Protein AF-A0A3S0MSL4-F1 (afdb_monomer_lite)

Radius of gyration: 15.18 Å; chains: 1; bounding box: 46×23×32 Å

Sequence (73 aa):
MDPEKQREIARKGGQSVPNEKRSFSQNPELAARAGRKGGQSVDPTKRSFAKNHALASEAGRKGGHASHGSHRA

Structure (mmCIF, N/CA/C/O backbone):
data_AF-A0A3S0MSL4-F1
#
_entry.id   AF-A0A3S0MSL4-F1
#
loop_
_atom_site.group_PDB
_atom_site.id
_atom_site.type_symbol
_atom_site.label_atom_id
_atom_site.label_alt_id
_atom_site.label_comp_id
_atom_site.label_asym_id
_atom_site.label_entity_id
_atom_site.label_seq_id
_atom_site.pdbx_PDB_ins_code
_atom_site.Cartn_x
_atom_site.Cartn_y
_atom_site.Cartn_z
_atom_site.occupancy
_atom_site.B_iso_or_equiv
_atom_site.auth_seq_id
_atom_site.auth_comp_id
_atom_site.auth_asym_id
_atom_site.auth_atom_id
_atom_site.pdbx_PDB_model_num
ATOM 1 N N . MET A 1 1 ? 17.749 3.282 17.522 1.00 69.69 1 MET A N 1
ATOM 2 C CA . MET A 1 1 ? 16.437 2.597 17.516 1.00 69.69 1 MET A CA 1
ATOM 3 C C . MET A 1 1 ? 16.558 1.392 16.606 1.00 69.69 1 MET A C 1
ATOM 5 O O . MET A 1 1 ? 17.072 1.554 15.509 1.00 69.69 1 MET A O 1
ATOM 9 N N . ASP A 1 2 ? 16.158 0.213 17.070 1.00 93.12 2 ASP A N 1
ATOM 10 C CA . ASP A 1 2 ? 16.189 -1.020 16.277 1.00 93.12 2 ASP A CA 1
ATOM 11 C C . ASP A 1 2 ? 15.087 -0.984 15.188 1.00 93.12 2 ASP A C 1
ATOM 13 O O . ASP A 1 2 ? 13.930 -0.693 15.526 1.00 93.12 2 ASP A O 1
ATOM 17 N N . PRO A 1 3 ? 15.405 -1.242 13.902 1.00 91.00 3 PRO A N 1
ATOM 18 C CA . PRO A 1 3 ? 14.419 -1.333 12.825 1.00 91.00 3 PRO A CA 1
ATOM 19 C C . PRO A 1 3 ? 13.261 -2.300 13.107 1.00 91.00 3 PRO A C 1
ATOM 21 O O . PRO A 1 3 ? 12.129 -2.033 12.693 1.00 91.00 3 PRO A O 1
ATOM 24 N N . GLU A 1 4 ? 13.505 -3.404 13.815 1.00 90.81 4 GLU A N 1
ATOM 25 C CA . GLU A 1 4 ? 12.453 -4.352 14.195 1.00 90.81 4 GLU A CA 1
ATOM 26 C C . GLU A 1 4 ? 11.497 -3.730 15.209 1.00 90.81 4 GLU A C 1
ATOM 28 O O . GLU A 1 4 ? 10.277 -3.754 15.026 1.00 90.81 4 GLU A O 1
ATOM 33 N N . LYS A 1 5 ? 12.047 -3.051 16.218 1.00 89.56 5 LYS A N 1
ATOM 34 C CA . LYS A 1 5 ? 11.265 -2.337 17.233 1.00 89.56 5 LYS A CA 1
ATOM 35 C C . LYS A 1 5 ? 10.420 -1.219 16.619 1.00 89.56 5 LYS A C 1
ATOM 37 O O . LYS A 1 5 ? 9.278 -1.014 17.024 1.00 89.56 5 LYS A O 1
ATOM 42 N N . GLN A 1 6 ? 10.929 -0.530 15.596 1.00 89.94 6 GLN A N 1
ATOM 43 C CA . GLN A 1 6 ? 10.156 0.469 14.849 1.00 89.94 6 GLN A CA 1
ATOM 44 C C . GLN A 1 6 ? 8.982 -0.160 14.082 1.00 89.94 6 GLN A C 1
ATOM 46 O O . GLN A 1 6 ? 7.872 0.380 14.105 1.00 89.94 6 GLN A O 1
ATOM 51 N N . ARG A 1 7 ? 9.200 -1.304 13.422 1.00 88.94 7 ARG A N 1
ATOM 52 C CA . ARG A 1 7 ? 8.138 -2.035 12.708 1.00 88.94 7 ARG A CA 1
ATOM 53 C C . ARG A 1 7 ? 7.066 -2.542 13.662 1.00 88.94 7 ARG A C 1
ATOM 55 O O . ARG A 1 7 ? 5.883 -2.427 13.349 1.00 88.94 7 ARG A O 1
ATOM 62 N N . GLU A 1 8 ? 7.461 -3.056 14.822 1.00 88.50 8 GLU A N 1
ATOM 63 C CA . GLU A 1 8 ? 6.531 -3.475 15.870 1.00 88.50 8 GLU A CA 1
ATOM 64 C C . GLU A 1 8 ? 5.653 -2.319 16.354 1.00 88.50 8 GLU A C 1
ATOM 66 O O . GLU A 1 8 ? 4.435 -2.473 16.449 1.00 88.50 8 GLU A O 1
ATOM 71 N N . ILE A 1 9 ? 6.244 -1.147 16.612 1.00 86.12 9 ILE A N 1
ATOM 72 C CA . ILE A 1 9 ? 5.500 0.047 17.038 1.00 86.12 9 ILE A CA 1
ATOM 73 C C . ILE A 1 9 ? 4.528 0.493 15.941 1.00 86.12 9 ILE A C 1
ATOM 75 O O . ILE A 1 9 ? 3.355 0.728 16.228 1.00 86.12 9 ILE A O 1
ATOM 79 N N . ALA A 1 10 ? 4.971 0.551 14.681 1.00 85.12 10 ALA A N 1
ATOM 80 C CA . ALA A 1 10 ? 4.107 0.908 13.555 1.00 85.12 10 ALA A CA 1
ATOM 81 C C . ALA A 1 10 ? 2.945 -0.087 13.378 1.00 85.12 10 ALA A C 1
ATOM 83 O O . ALA A 1 10 ? 1.800 0.317 13.158 1.00 85.12 10 ALA A O 1
ATOM 84 N N . ARG A 1 11 ? 3.217 -1.390 13.529 1.00 85.12 11 ARG A N 1
ATOM 85 C CA . ARG A 1 11 ? 2.199 -2.445 13.463 1.00 85.12 11 ARG A CA 1
ATOM 86 C C . ARG A 1 11 ? 1.186 -2.317 14.598 1.00 85.12 11 ARG A C 1
ATOM 88 O O . ARG A 1 11 ? -0.012 -2.334 14.324 1.00 85.12 11 ARG A O 1
ATOM 95 N N . LYS A 1 12 ? 1.649 -2.159 15.843 1.00 85.88 12 LYS A N 1
ATOM 96 C CA . LYS A 1 12 ? 0.782 -1.98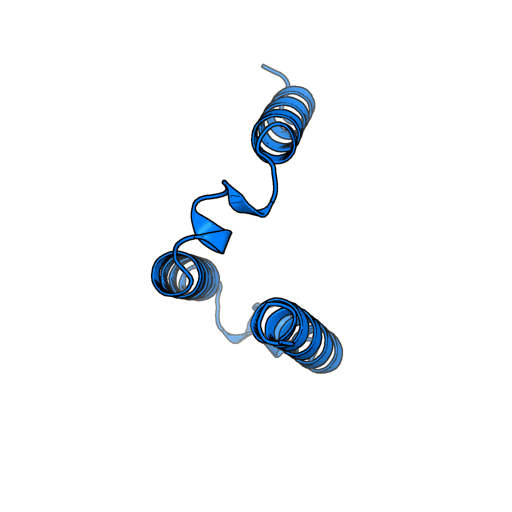1 17.019 1.00 85.88 12 LYS A CA 1
ATOM 97 C C . LYS A 1 12 ? -0.057 -0.711 16.894 1.00 85.88 12 LYS A C 1
ATOM 99 O O . LYS A 1 12 ? -1.266 -0.783 17.060 1.00 85.88 12 LYS A O 1
ATOM 104 N N . GLY A 1 13 ? 0.540 0.413 16.491 1.00 81.00 13 GLY A N 1
ATOM 105 C CA . GLY A 1 13 ? -0.174 1.677 16.282 1.00 81.00 13 GLY A CA 1
ATOM 106 C C . GLY A 1 13 ? -1.325 1.566 15.277 1.00 81.00 13 GLY A C 1
ATOM 107 O O . GLY A 1 13 ? -2.423 2.047 15.544 1.00 81.00 13 GLY A O 1
ATOM 108 N N . GLY A 1 14 ? -1.118 0.868 14.154 1.00 76.31 14 GLY A N 1
ATOM 109 C CA . GLY A 1 14 ? -2.182 0.613 13.175 1.00 76.31 14 GLY A CA 1
ATOM 110 C C . GLY A 1 14 ? -3.244 -0.390 13.646 1.00 76.31 14 GLY A C 1
ATOM 111 O O . GLY A 1 14 ? -4.414 -0.275 13.278 1.00 76.31 14 GLY A O 1
ATOM 112 N N . GLN A 1 15 ? -2.858 -1.370 14.468 1.00 80.50 15 GLN A N 1
ATOM 113 C CA . GLN A 1 15 ? -3.783 -2.348 15.048 1.00 80.50 15 GLN A CA 1
ATOM 114 C C . GLN A 1 15 ? -4.672 -1.750 16.144 1.00 80.50 15 GLN A C 1
ATOM 116 O O . GLN A 1 15 ? -5.833 -2.140 16.228 1.00 80.50 15 GLN A O 1
ATOM 121 N N . SER A 1 16 ? -4.166 -0.788 16.921 1.00 84.00 16 SER A N 1
ATOM 122 C CA . SER A 1 16 ? -4.910 -0.118 17.998 1.00 84.00 16 SER A CA 1
ATOM 123 C C . SER A 1 16 ? -6.126 0.677 17.514 1.00 84.00 16 SER A C 1
ATOM 125 O O . SER A 1 16 ? -7.004 0.994 18.311 1.00 84.00 16 SER A O 1
ATOM 127 N N . VAL A 1 17 ? -6.197 1.005 16.219 1.00 81.00 17 VAL A N 1
ATOM 128 C CA . VAL A 1 17 ? -7.365 1.654 15.618 1.00 81.00 17 VAL A CA 1
ATOM 129 C C . VAL A 1 17 ? -8.316 0.572 15.084 1.00 81.00 17 VAL A C 1
ATOM 131 O O . VAL A 1 17 ? -7.907 -0.187 14.189 1.00 81.00 17 VAL A O 1
ATOM 134 N N . PRO A 1 18 ? -9.572 0.500 15.584 1.00 83.19 18 PRO A N 1
ATOM 135 C CA . PRO A 1 18 ? -10.602 -0.384 15.042 1.00 83.19 18 PRO A CA 1
ATOM 136 C C . PRO A 1 18 ? -10.737 -0.207 13.534 1.00 83.19 18 PRO A C 1
ATOM 138 O O . PRO A 1 18 ? -10.546 0.898 13.022 1.00 83.19 18 PRO A O 1
ATOM 141 N N . ASN A 1 19 ? -11.055 -1.282 12.81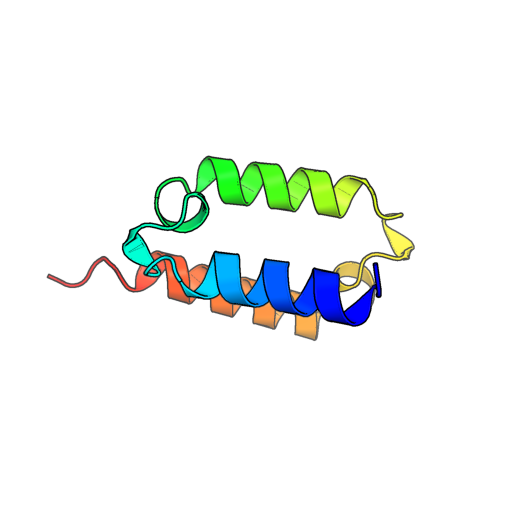7 1.00 78.25 19 ASN A N 1
ATOM 142 C CA . ASN A 1 19 ? -11.009 -1.292 11.359 1.00 78.25 19 ASN A CA 1
ATOM 143 C C . ASN A 1 19 ? -11.862 -0.176 10.734 1.00 78.25 19 ASN A C 1
ATOM 145 O O . ASN A 1 19 ? -11.422 0.468 9.787 1.00 78.25 19 ASN A O 1
ATOM 149 N N . GLU A 1 20 ? -13.019 0.110 11.319 1.00 80.25 20 GLU A N 1
ATOM 150 C CA . GLU A 1 20 ? -14.009 1.103 10.884 1.00 80.25 20 GLU A CA 1
ATOM 151 C C . GLU A 1 20 ? -13.517 2.544 11.081 1.00 80.25 20 GLU A C 1
ATOM 153 O O . GLU A 1 20 ? -13.974 3.468 10.411 1.00 80.25 20 GLU A O 1
ATOM 158 N N . LYS A 1 21 ? -12.568 2.746 12.000 1.00 83.75 21 LYS A N 1
ATOM 159 C CA . LYS A 1 21 ? -12.006 4.059 12.346 1.00 83.75 21 LYS A CA 1
ATOM 160 C C . LYS A 1 21 ? -10.676 4.345 11.647 1.00 83.75 21 LYS A C 1
ATOM 162 O O . LYS A 1 21 ? -10.090 5.404 11.851 1.00 83.75 21 LYS A O 1
ATOM 167 N N . ARG A 1 22 ? -10.165 3.415 10.837 1.00 86.38 22 ARG A N 1
ATOM 168 C CA . ARG A 1 22 ? -8.922 3.618 10.079 1.00 86.38 22 ARG A CA 1
ATOM 169 C C . ARG A 1 22 ? -9.169 4.552 8.899 1.00 86.38 22 ARG A C 1
ATOM 171 O O . ARG A 1 22 ? -10.139 4.379 8.166 1.00 86.38 22 ARG A O 1
ATOM 178 N N . SER A 1 23 ? -8.231 5.461 8.635 1.00 84.88 23 SER A N 1
ATOM 179 C CA . SER A 1 23 ? -8.353 6.452 7.553 1.00 84.88 23 SER A CA 1
ATOM 180 C C . SER A 1 23 ? -8.576 5.824 6.172 1.00 84.88 23 SER A C 1
ATOM 182 O O . SER A 1 23 ? -9.331 6.360 5.370 1.00 84.88 23 SER A O 1
ATOM 184 N N . PHE A 1 24 ? -7.964 4.666 5.895 1.00 83.12 24 PHE A N 1
ATOM 185 C CA . PHE A 1 24 ? -8.160 3.946 4.631 1.00 83.12 24 PHE A CA 1
ATOM 186 C C . PHE A 1 24 ? -9.504 3.217 4.530 1.00 83.12 24 PHE A C 1
ATOM 188 O O . PHE A 1 24 ? -9.987 3.019 3.421 1.00 83.12 24 PHE A O 1
ATOM 195 N N . SER A 1 25 ? -10.116 2.843 5.655 1.00 81.31 25 SER A N 1
ATOM 196 C CA . SER A 1 25 ? -11.458 2.249 5.668 1.00 81.31 25 SER A CA 1
ATOM 197 C C . SER A 1 25 ? -12.545 3.315 5.536 1.00 81.31 25 SER A C 1
ATOM 199 O O . SER A 1 25 ? -13.575 3.069 4.922 1.00 81.31 25 SER A O 1
ATOM 201 N N . GLN A 1 26 ? -12.308 4.507 6.092 1.00 84.00 26 GLN A N 1
ATOM 202 C CA . GLN A 1 26 ? -13.243 5.633 6.025 1.00 84.00 26 GLN A CA 1
ATOM 203 C C . GLN A 1 26 ? -13.203 6.363 4.681 1.00 84.00 26 GLN A C 1
ATOM 205 O O . GLN A 1 26 ? -14.211 6.915 4.252 1.00 84.00 26 GLN A O 1
ATOM 210 N N . ASN A 1 27 ? -12.043 6.385 4.019 1.00 87.94 27 ASN A N 1
ATOM 211 C CA . ASN A 1 27 ? -11.869 7.053 2.738 1.00 87.94 27 ASN A CA 1
ATOM 212 C C . ASN A 1 27 ? -11.250 6.095 1.699 1.00 87.94 27 ASN A C 1
ATOM 214 O O . ASN A 1 27 ? -10.020 5.995 1.590 1.00 87.94 27 ASN A O 1
ATOM 218 N N . PRO A 1 28 ? -12.095 5.411 0.902 1.00 82.69 28 PRO A N 1
ATOM 219 C CA . PRO A 1 28 ? -11.642 4.519 -0.163 1.00 82.69 28 PRO A CA 1
ATOM 220 C C . PRO A 1 28 ? -10.797 5.230 -1.226 1.00 82.69 28 PRO A C 1
ATOM 222 O O . PRO A 1 28 ? -9.861 4.640 -1.768 1.00 82.69 28 PRO A O 1
ATOM 225 N N . GLU A 1 29 ? -11.073 6.507 -1.507 1.00 87.56 29 GLU A N 1
ATOM 226 C CA . GLU A 1 29 ? -10.300 7.287 -2.475 1.00 87.56 29 GLU A CA 1
ATOM 227 C C . GLU A 1 29 ? -8.875 7.543 -1.970 1.00 87.56 29 GLU A C 1
ATOM 229 O O . GLU A 1 29 ? -7.909 7.379 -2.719 1.00 87.56 29 GLU A O 1
ATOM 234 N N . LEU A 1 30 ? -8.719 7.875 -0.684 1.00 88.25 30 LEU A N 1
ATOM 235 C CA . LEU A 1 30 ? -7.412 8.011 -0.039 1.00 88.25 30 LEU A CA 1
ATOM 236 C C . LEU A 1 30 ? -6.628 6.697 -0.115 1.00 88.25 30 LEU A C 1
ATOM 238 O O . LEU A 1 30 ? -5.454 6.712 -0.493 1.00 88.25 30 LEU A O 1
ATOM 242 N N . ALA A 1 31 ? -7.272 5.569 0.195 1.00 86.12 31 ALA A N 1
ATOM 243 C CA . ALA A 1 31 ? -6.657 4.247 0.099 1.00 86.12 31 ALA A CA 1
ATOM 244 C C . ALA A 1 31 ? -6.206 3.934 -1.337 1.00 86.12 31 ALA A C 1
ATOM 246 O O . ALA A 1 31 ? -5.058 3.539 -1.560 1.00 86.12 31 ALA A O 1
ATOM 247 N N . ALA A 1 32 ? -7.066 4.188 -2.327 1.00 85.12 32 ALA A N 1
ATOM 248 C CA . ALA A 1 32 ? -6.751 3.983 -3.737 1.00 85.12 32 ALA A CA 1
ATOM 249 C C . ALA A 1 32 ? -5.604 4.890 -4.210 1.00 85.12 32 ALA A C 1
ATOM 251 O O . ALA A 1 32 ? -4.681 4.427 -4.884 1.00 85.12 32 ALA A O 1
ATOM 252 N N . ARG A 1 33 ? -5.611 6.176 -3.838 1.00 88.44 33 ARG A N 1
ATOM 253 C CA . ARG A 1 33 ? -4.544 7.132 -4.178 1.00 88.44 33 ARG A CA 1
ATOM 254 C C . ARG A 1 33 ? -3.209 6.737 -3.554 1.00 88.44 33 ARG A C 1
ATOM 256 O O . ARG A 1 33 ? -2.200 6.742 -4.258 1.00 88.44 33 ARG A O 1
ATOM 263 N N . ALA A 1 34 ? -3.202 6.373 -2.272 1.00 87.62 34 ALA A N 1
ATOM 264 C CA . ALA A 1 34 ? -2.006 5.907 -1.577 1.00 87.62 34 ALA A CA 1
ATOM 265 C C . ALA A 1 34 ? -1.458 4.615 -2.206 1.00 87.62 34 ALA A C 1
ATOM 267 O O . ALA A 1 34 ? -0.262 4.534 -2.488 1.00 87.62 34 ALA A O 1
ATOM 268 N N . GLY A 1 35 ? -2.334 3.653 -2.515 1.00 85.31 35 GLY A N 1
ATOM 269 C CA . GLY A 1 35 ? -1.974 2.416 -3.211 1.00 85.31 35 GLY A CA 1
ATOM 270 C C . GLY A 1 35 ? -1.369 2.668 -4.594 1.00 85.31 35 GLY A C 1
ATOM 271 O O . GLY A 1 35 ? -0.292 2.151 -4.897 1.00 85.31 35 GLY A O 1
ATOM 272 N N . ARG A 1 36 ? -2.000 3.523 -5.416 1.00 86.62 36 ARG A N 1
ATOM 273 C CA . ARG A 1 36 ? -1.469 3.911 -6.736 1.00 86.62 36 ARG A CA 1
ATOM 274 C C . ARG A 1 36 ? -0.098 4.570 -6.623 1.00 86.62 36 ARG A C 1
ATOM 276 O O . ARG A 1 36 ? 0.817 4.161 -7.332 1.00 86.62 36 ARG A O 1
ATOM 283 N N . LYS A 1 37 ? 0.061 5.545 -5.720 1.00 89.50 37 LYS A N 1
ATOM 284 C CA . LYS A 1 37 ? 1.339 6.243 -5.512 1.00 89.50 37 LYS A CA 1
ATOM 285 C C . LYS A 1 37 ? 2.443 5.276 -5.077 1.00 89.50 37 LYS A C 1
ATOM 287 O O . LYS A 1 37 ? 3.526 5.301 -5.650 1.00 89.50 37 LYS A O 1
ATOM 292 N N . GLY A 1 38 ? 2.156 4.384 -4.125 1.00 84.38 38 GLY A N 1
ATOM 293 C CA . GLY A 1 38 ? 3.110 3.365 -3.678 1.00 84.38 38 GLY A CA 1
ATOM 294 C C . GLY A 1 38 ? 3.521 2.400 -4.794 1.00 84.38 38 GLY A C 1
ATOM 295 O O . GLY A 1 38 ? 4.696 2.070 -4.923 1.00 84.38 38 GLY A O 1
ATOM 296 N N . GLY A 1 39 ? 2.577 1.997 -5.651 1.00 83.56 39 GLY A N 1
ATOM 297 C CA . GLY A 1 39 ? 2.868 1.160 -6.818 1.00 83.56 39 GLY A CA 1
ATOM 298 C C . GLY A 1 39 ? 3.684 1.875 -7.900 1.00 83.56 39 GLY A C 1
ATOM 299 O O . GLY A 1 39 ? 4.525 1.249 -8.546 1.00 83.56 39 GLY A O 1
ATOM 300 N N . GLN A 1 40 ? 3.473 3.180 -8.091 1.00 85.19 40 GLN A N 1
ATOM 301 C CA . GLN A 1 40 ? 4.223 3.994 -9.055 1.00 85.19 40 GLN A CA 1
ATOM 302 C C . GLN A 1 40 ? 5.704 4.138 -8.688 1.00 85.19 40 GLN A C 1
ATOM 304 O O . GLN A 1 40 ? 6.532 4.173 -9.592 1.00 85.19 40 GLN A O 1
ATOM 309 N N . SER A 1 41 ? 6.049 4.151 -7.396 1.00 83.19 41 SER A N 1
ATOM 310 C CA . SER A 1 41 ? 7.446 4.175 -6.929 1.00 83.19 41 SER A CA 1
ATOM 311 C C . SER A 1 41 ? 8.229 2.893 -7.241 1.00 83.19 41 SER A C 1
ATOM 313 O O . SER A 1 41 ? 9.440 2.851 -7.038 1.00 83.19 41 SER A O 1
ATOM 315 N N . VAL A 1 42 ? 7.554 1.848 -7.725 1.00 81.69 42 VAL A N 1
ATOM 316 C CA . VAL A 1 42 ? 8.169 0.586 -8.133 1.00 81.69 42 VAL A CA 1
ATOM 317 C C . VAL A 1 42 ? 8.199 0.508 -9.657 1.00 81.69 42 VAL A C 1
ATOM 319 O O . VAL A 1 42 ? 7.184 0.759 -10.320 1.00 81.69 42 VAL A O 1
ATOM 322 N N . ASP A 1 43 ? 9.352 0.103 -10.195 1.00 84.50 43 ASP A N 1
ATOM 323 C CA . ASP A 1 43 ? 9.526 -0.209 -11.615 1.00 84.50 43 ASP A CA 1
ATOM 324 C C . ASP A 1 43 ? 8.407 -1.158 -12.093 1.00 84.50 43 ASP A C 1
ATOM 326 O O . ASP A 1 43 ? 8.181 -2.186 -11.440 1.00 84.50 43 ASP A O 1
ATOM 330 N N . PRO A 1 44 ? 7.700 -0.850 -13.199 1.00 81.38 44 PRO A N 1
ATOM 331 C CA . PRO A 1 44 ? 6.575 -1.650 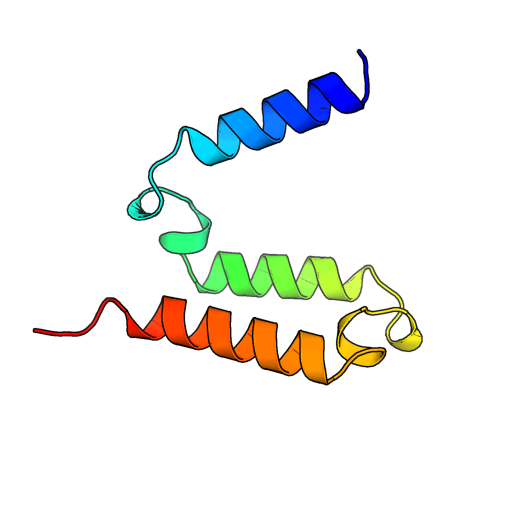-13.679 1.00 81.38 44 PRO A CA 1
ATOM 332 C C . PRO A 1 44 ? 6.877 -3.146 -13.810 1.00 81.38 44 PRO A C 1
ATOM 334 O O . PRO A 1 44 ? 6.041 -3.964 -13.432 1.00 81.38 44 PRO A O 1
ATOM 337 N N . THR A 1 45 ? 8.082 -3.502 -14.261 1.00 81.12 45 THR A N 1
ATOM 338 C CA . THR A 1 45 ? 8.524 -4.895 -14.449 1.00 81.12 45 THR A CA 1
ATOM 339 C C . THR A 1 45 ? 8.869 -5.586 -13.129 1.00 81.12 45 THR A C 1
ATOM 341 O O . THR A 1 45 ? 8.869 -6.815 -13.026 1.00 81.12 45 THR A O 1
ATOM 344 N N . LYS A 1 46 ? 9.144 -4.805 -12.078 1.00 82.62 46 LYS A N 1
ATOM 345 C CA . LYS A 1 46 ? 9.489 -5.309 -10.743 1.00 82.62 46 LYS A CA 1
ATOM 346 C C . LYS A 1 46 ? 8.307 -5.363 -9.781 1.00 82.62 46 LYS A C 1
ATOM 348 O O . LYS A 1 46 ? 8.459 -5.950 -8.710 1.00 82.62 46 LYS A O 1
ATOM 353 N N . ARG A 1 47 ? 7.147 -4.807 -10.144 1.00 83.69 47 ARG A N 1
ATOM 354 C CA . ARG A 1 47 ? 5.930 -4.840 -9.316 1.00 83.69 47 ARG A CA 1
ATOM 355 C C . ARG A 1 47 ? 5.502 -6.278 -9.033 1.00 83.69 47 ARG A C 1
ATOM 357 O O . ARG A 1 47 ? 5.370 -7.084 -9.950 1.00 83.69 47 ARG A O 1
ATOM 364 N N . SER A 1 48 ? 5.191 -6.576 -7.772 1.00 80.81 48 SER A N 1
ATOM 365 C CA . SER A 1 48 ? 4.737 -7.909 -7.348 1.00 80.81 48 SER A CA 1
ATOM 366 C C . SER A 1 48 ? 3.516 -8.391 -8.138 1.00 80.81 48 SER A C 1
ATOM 368 O O . SER A 1 48 ? 3.444 -9.558 -8.502 1.00 80.81 48 SER A O 1
ATOM 370 N N . PHE A 1 49 ? 2.599 -7.479 -8.475 1.00 78.94 49 PHE A N 1
ATOM 371 C CA . PHE A 1 49 ? 1.403 -7.778 -9.268 1.00 78.94 49 PHE A CA 1
ATOM 372 C C . PHE A 1 49 ? 1.678 -8.000 -10.762 1.00 78.94 49 PHE A C 1
ATOM 374 O O . PHE A 1 49 ? 0.901 -8.689 -11.410 1.00 78.94 49 PHE A O 1
ATOM 381 N N . ALA A 1 50 ? 2.769 -7.446 -11.303 1.00 79.50 50 ALA A N 1
ATOM 382 C CA . ALA A 1 50 ? 3.195 -7.710 -12.679 1.00 79.50 50 ALA A CA 1
ATOM 383 C C . ALA A 1 50 ? 3.921 -9.059 -12.794 1.00 79.50 50 ALA A C 1
ATOM 385 O O . ALA A 1 50 ? 3.822 -9.733 -13.810 1.00 79.50 50 ALA A O 1
ATOM 386 N N . LYS A 1 51 ? 4.632 -9.469 -11.736 1.00 83.75 51 LYS A N 1
ATOM 387 C CA . LYS A 1 51 ? 5.337 -10.758 -11.678 1.00 83.75 51 LYS A CA 1
ATOM 388 C C . LYS A 1 51 ? 4.425 -11.934 -11.346 1.00 83.75 51 LYS A C 1
ATOM 390 O O . LYS A 1 51 ? 4.703 -13.052 -11.762 1.00 83.75 51 LYS A O 1
ATOM 395 N N . ASN A 1 52 ? 3.379 -11.703 -10.555 1.00 89.06 52 ASN A N 1
ATOM 396 C CA . ASN A 1 52 ? 2.476 -12.750 -10.097 1.00 89.06 52 ASN A CA 1
ATOM 397 C C . ASN A 1 52 ? 1.013 -12.313 -10.260 1.00 89.06 52 ASN A C 1
ATOM 399 O O . ASN A 1 52 ? 0.439 -11.624 -9.413 1.00 89.06 52 ASN A O 1
ATOM 403 N N . HIS A 1 53 ? 0.402 -12.767 -11.354 1.00 84.88 53 HIS A N 1
ATOM 404 C CA . HIS A 1 53 ? -1.003 -12.509 -11.663 1.00 84.88 53 HIS A CA 1
ATOM 405 C C . HIS A 1 53 ? -1.969 -13.148 -10.654 1.00 84.88 53 HIS A C 1
ATOM 407 O O . HIS A 1 53 ? -3.034 -12.583 -10.390 1.00 84.88 53 HIS A O 1
ATOM 413 N N . ALA A 1 54 ? -1.606 -14.285 -10.051 1.00 89.00 54 ALA A N 1
ATOM 414 C CA . ALA A 1 54 ? -2.422 -14.920 -9.018 1.00 89.00 54 ALA A CA 1
ATOM 415 C C . ALA A 1 54 ? -2.485 -14.041 -7.760 1.00 89.00 54 ALA A C 1
ATOM 417 O O . ALA A 1 54 ? -3.573 -13.780 -7.251 1.00 89.00 54 ALA A O 1
ATOM 418 N N . LEU A 1 55 ? -1.346 -13.479 -7.336 1.00 86.69 55 LEU A N 1
ATOM 419 C CA . LEU A 1 55 ? -1.280 -12.512 -6.234 1.00 86.69 55 LEU A CA 1
ATOM 420 C C . LEU A 1 55 ? -2.122 -11.260 -6.525 1.00 86.69 55 LEU A C 1
ATOM 422 O O . LEU A 1 55 ? -2.818 -10.764 -5.641 1.00 86.69 55 LEU A O 1
ATOM 426 N N 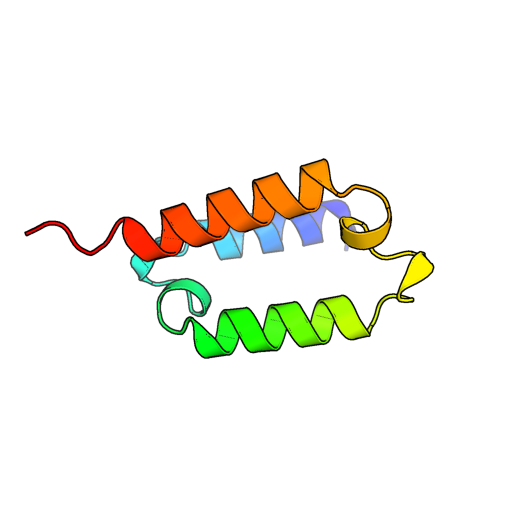. ALA A 1 56 ? -2.072 -10.746 -7.757 1.00 85.31 56 ALA A N 1
ATOM 427 C CA . ALA A 1 56 ? -2.886 -9.602 -8.169 1.00 85.31 56 ALA A CA 1
ATOM 428 C C . ALA A 1 56 ? -4.388 -9.913 -8.095 1.00 85.31 56 ALA A C 1
ATOM 430 O O . ALA A 1 56 ? -5.162 -9.118 -7.562 1.00 85.31 56 ALA A O 1
ATOM 431 N N . SER A 1 57 ? -4.783 -11.092 -8.573 1.00 84.81 57 SER A N 1
ATOM 432 C CA . SER A 1 57 ? -6.172 -11.553 -8.555 1.00 84.81 57 SER A CA 1
ATOM 433 C C . SER A 1 57 ? -6.676 -11.773 -7.129 1.00 84.81 57 S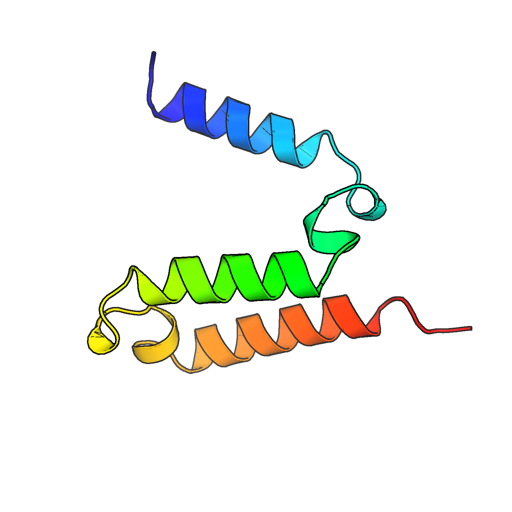ER A C 1
ATOM 435 O O . SER A 1 57 ? -7.780 -11.353 -6.790 1.00 84.81 57 SER A O 1
ATOM 437 N N . GLU A 1 58 ? -5.861 -12.372 -6.260 1.00 86.69 58 GLU A N 1
ATOM 438 C CA . GLU A 1 58 ? -6.203 -12.583 -4.854 1.00 86.69 58 GLU A CA 1
ATOM 439 C C . GLU A 1 58 ? -6.334 -11.258 -4.094 1.00 86.69 58 GLU A C 1
ATOM 441 O O . GLU A 1 58 ? -7.311 -11.053 -3.368 1.00 86.69 58 GLU A O 1
ATOM 446 N N . ALA A 1 59 ? -5.394 -10.331 -4.298 1.00 83.12 59 ALA A N 1
ATOM 447 C CA . ALA A 1 59 ? -5.459 -8.994 -3.719 1.00 83.12 59 ALA A CA 1
ATOM 448 C C . ALA A 1 59 ? -6.696 -8.225 -4.209 1.00 83.12 59 ALA A C 1
ATOM 450 O O . ALA A 1 59 ? -7.391 -7.612 -3.397 1.00 83.12 59 ALA A O 1
ATOM 451 N N . GLY A 1 60 ? -7.010 -8.306 -5.507 1.00 79.62 60 GLY A N 1
ATOM 452 C CA . GLY A 1 60 ? -8.216 -7.724 -6.096 1.00 79.62 60 GLY A CA 1
ATOM 453 C C . GLY A 1 60 ? -9.495 -8.311 -5.502 1.00 79.62 60 GLY A C 1
ATOM 454 O O . GLY A 1 60 ? -10.363 -7.565 -5.055 1.00 79.62 60 GLY A O 1
ATOM 455 N N . ARG A 1 61 ? -9.582 -9.641 -5.395 1.00 82.88 61 ARG A N 1
ATOM 456 C CA . ARG A 1 61 ? -10.709 -10.346 -4.768 1.00 82.88 61 ARG A CA 1
ATOM 457 C C . ARG A 1 61 ? -10.890 -9.930 -3.309 1.00 82.88 61 ARG A C 1
ATOM 459 O O . ARG A 1 61 ? -12.001 -9.614 -2.894 1.00 82.88 61 ARG A O 1
ATOM 466 N N . LYS A 1 62 ? -9.808 -9.894 -2.526 1.00 81.00 62 LYS A N 1
ATOM 467 C CA . LYS A 1 62 ? -9.842 -9.453 -1.123 1.00 81.00 62 LYS A CA 1
ATOM 468 C C . LYS A 1 62 ? -10.281 -7.993 -0.996 1.00 81.00 62 LYS A C 1
ATOM 470 O O . LYS A 1 62 ? -11.085 -7.686 -0.120 1.00 81.00 62 LYS A O 1
ATOM 475 N N . GLY A 1 63 ? -9.789 -7.119 -1.874 1.00 73.69 63 GLY A N 1
ATOM 476 C CA . GLY A 1 63 ? -10.227 -5.725 -1.960 1.00 73.69 63 GLY A CA 1
ATOM 477 C C . GLY A 1 63 ? -11.721 -5.613 -2.266 1.00 73.69 63 GLY A C 1
ATOM 478 O O . GLY A 1 63 ? -12.436 -4.931 -1.542 1.00 73.69 63 GLY A O 1
ATOM 479 N N . GLY A 1 64 ? -12.211 -6.359 -3.258 1.00 73.19 64 GLY A N 1
ATOM 480 C CA . GLY A 1 64 ? -13.632 -6.404 -3.614 1.00 73.19 64 GLY A CA 1
ATOM 481 C C . GLY A 1 64 ? -14.523 -6.918 -2.480 1.00 73.19 64 GLY A C 1
ATOM 482 O O . GLY A 1 64 ? -15.557 -6.321 -2.197 1.00 73.19 64 GLY A O 1
ATOM 483 N N . HIS A 1 65 ? -14.108 -7.968 -1.763 1.00 70.00 65 HIS A N 1
ATOM 484 C CA . HIS A 1 65 ? -14.836 -8.437 -0.576 1.00 70.00 65 HIS A CA 1
ATOM 485 C C . HIS A 1 65 ? -14.871 -7.390 0.544 1.00 70.00 65 HIS A C 1
ATOM 487 O O . HIS A 1 65 ? -15.902 -7.239 1.195 1.00 70.00 65 HIS A O 1
ATOM 493 N N . ALA A 1 66 ? -13.778 -6.652 0.757 1.00 65.69 66 ALA A N 1
ATOM 494 C CA . ALA A 1 66 ? -13.745 -5.571 1.740 1.00 65.69 66 ALA A CA 1
ATOM 495 C C . ALA A 1 66 ? -14.677 -4.408 1.355 1.00 65.69 66 ALA A C 1
ATOM 497 O O . ALA A 1 66 ? -15.265 -3.787 2.235 1.00 65.69 66 ALA A O 1
ATOM 498 N N . SER A 1 67 ? -14.850 -4.142 0.056 1.00 63.16 67 SER A N 1
ATOM 499 C CA . SER A 1 67 ? -15.769 -3.117 -0.455 1.00 63.1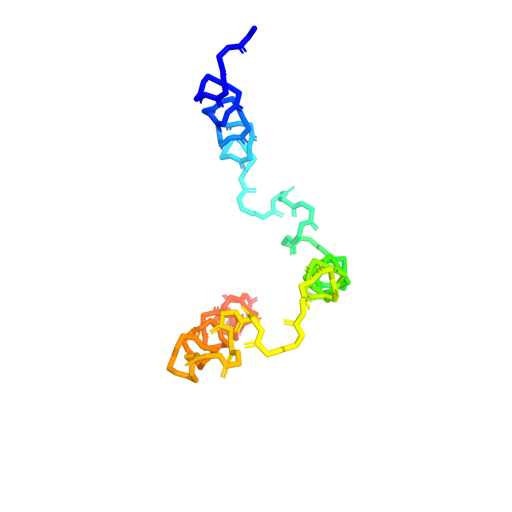6 67 SER A CA 1
ATOM 500 C C . SER A 1 67 ? -17.239 -3.553 -0.462 1.00 63.16 67 SER A C 1
ATOM 502 O O . SER A 1 67 ? -18.114 -2.706 -0.330 1.00 63.16 67 SER A O 1
ATOM 504 N N . HIS A 1 68 ? -17.528 -4.853 -0.591 1.00 57.88 68 HIS A N 1
ATOM 505 C CA . HIS A 1 68 ? -18.900 -5.376 -0.668 1.00 57.88 68 HIS A CA 1
ATOM 506 C C . HIS A 1 68 ? -19.462 -5.921 0.658 1.00 57.88 68 HIS A C 1
ATOM 508 O O . HIS A 1 68 ? -20.640 -6.259 0.725 1.00 57.88 68 HIS A O 1
ATOM 514 N N . GLY A 1 69 ? -18.663 -5.981 1.727 1.00 54.41 69 GLY A N 1
ATOM 515 C CA . GLY A 1 69 ? -19.095 -6.482 3.038 1.00 54.41 69 GLY A CA 1
ATOM 516 C C . GLY A 1 69 ? -19.931 -5.516 3.893 1.00 54.41 69 GLY A C 1
ATOM 517 O O . GLY A 1 69 ? -20.431 -5.943 4.928 1.00 54.41 69 GLY A O 1
ATOM 518 N N . SER A 1 70 ? -20.099 -4.243 3.504 1.00 54.75 70 SER A N 1
ATOM 519 C CA . SER A 1 70 ? -20.848 -3.242 4.295 1.00 54.75 70 SER A CA 1
ATOM 520 C C . SER A 1 70 ? -22.236 -2.885 3.746 1.00 54.75 70 SER A C 1
ATOM 522 O O . SER A 1 70 ? -22.891 -1.990 4.279 1.00 54.75 70 SER A O 1
ATOM 524 N N . HIS A 1 71 ? -22.718 -3.580 2.710 1.00 50.53 71 HIS A N 1
ATOM 525 C CA . HIS A 1 71 ? -24.074 -3.415 2.170 1.00 50.53 71 HIS A CA 1
ATOM 526 C C . HIS A 1 71 ? -24.807 -4.762 2.124 1.00 50.53 71 HIS A C 1
ATOM 528 O O . HIS A 1 71 ? -25.028 -5.345 1.066 1.00 50.53 71 HIS A O 1
ATOM 534 N N . ARG A 1 72 ? -25.205 -5.255 3.297 1.00 41.22 72 ARG A N 1
ATOM 535 C CA . ARG A 1 72 ? -26.410 -6.078 3.437 1.00 41.22 72 ARG A CA 1
ATOM 536 C C . ARG A 1 72 ? -27.272 -5.446 4.524 1.00 41.22 72 ARG A C 1
ATOM 538 O O . ARG A 1 72 ? -26.892 -5.466 5.691 1.00 41.22 72 ARG A O 1
ATOM 545 N N . ALA A 1 73 ? -28.352 -4.812 4.074 1.00 38.72 73 ALA A N 1
ATOM 546 C CA . ALA A 1 73 ? -29.579 -4.669 4.845 1.00 38.72 73 ALA A CA 1
ATOM 547 C C . ALA A 1 73 ? -30.223 -6.050 5.039 1.00 38.72 73 ALA A C 1
ATOM 549 O O . ALA A 1 73 ? -29.925 -6.949 4.211 1.00 38.72 73 ALA A O 1
#

Foldseek 3Di:
DDPVVVVVVVVVVQVVAPPCRDPCNVDVPVVVVVVVVVQVVDDCCRRPCNVDVPVVVVVVVVVVCSVPVPDDD

pLDDT: mean 80.51, std 10.9, range [38.72, 93.12]

Secondary structure (DSSP, 8-state):
--HHHHHHHHHHHHHTS-GGGSHHHH-HHHHHHHHHHHHHTS-GGG-HHHH-HHHHHHHHHHHHHHHHTT---